Protein AF-A0A7D4W9V6-F1 (afdb_monomer)

Radius of gyration: 17.55 Å; Cα contacts (8 Å, |Δi|>4): 84; chains: 1; bounding box: 46×33×48 Å

Nearest PDB structures (foldseek):
  8q7z-assembly1_Ae  TM=9.630E-01  e=1.503E-12  Gallus gallus
  6xa1-assembly1_SF  TM=9.770E-01  e=5.742E-12  Homo sapiens
  8ipb-assembly1_ka  TM=9.437E-01  e=1.235E-11  Triticum aestivum
  7r81-assembly1_G2  TM=9.607E-01  e=1.812E-11  Neurospora crassa
  8bn3-assembly1_S5  TM=9.886E-01  e=1.016E-10  Saccharomyces cerevisiae

Mean predicted aligned error: 4.87 Å

pLDDT: mean 91.7, std 4.48, range [77.19, 97.38]

Foldseek 3Di:
DCPQQAQPDPVLDDPFLPDVDPQPPDPPSNSNRHPLVVQLCVVQPPDVSPPVSVVSRVVSVVVQVVVCVVPVDRSVVVVVVCVVVPDDPDDWDWDDDPHDIDTDD

Secondary structure (DSSP, 8-state):
--TTTS--SGGG--SSS-----TTSSTTGGGGS-HHHHHHHHHT-SGGGTT-HHHHHHHHHHHHHHHHHHHSS-HHHHHHHHHHHHS-S--PEEEEETTEEEEE-

InterPro domains:
  IPR000235 Small ribosomal subunit protein uS7 [PIRSF002122] (6-102)
  IPR000235 Small ribosomal subunit protein uS7 [PTHR11205] (1-105)
  IPR020606 Small ribosomal subunit protein uS7, conserved site [PS00052] (37-63)
  IPR023798 Small ribosomal subunit protein uS7 domain [PF00177] (12-104)
  IPR036823 Small ribosomal subunit protein uS7 domain superfamily [G3DSA:1.10.455.10] (1-105)
  IPR036823 Small ribosomal subunit protein uS7 domain superfamily [SSF47973] (2-104)

Structure (mmCIF, N/CA/C/O backbone):
data_AF-A0A7D4W9V6-F1
#
_entry.id   AF-A0A7D4W9V6-F1
#
loop_
_atom_site.group_PDB
_atom_site.id
_atom_site.type_symbol
_atom_site.label_atom_id
_atom_site.label_alt_id
_atom_site.label_comp_id
_atom_site.label_asym_id
_atom_site.label_entity_id
_atom_site.label_seq_id
_atom_site.pdbx_PDB_ins_code
_atom_site.Cartn_x
_atom_site.Cartn_y
_atom_site.Cartn_z
_atom_site.occupancy
_atom_site.B_iso_or_equiv
_atom_site.auth_seq_id
_atom_site.auth_comp_id
_atom_site.auth_asym_id
_atom_site.auth_atom_id
_atom_site.pdbx_PDB_model_num
ATOM 1 N N . SER A 1 1 ? 6.940 -15.797 4.133 1.00 77.19 1 SER A N 1
ATOM 2 C CA . SER A 1 1 ? 7.618 -14.703 3.398 1.00 77.19 1 SER A CA 1
ATOM 3 C C . SER A 1 1 ? 6.991 -13.329 3.651 1.00 77.19 1 SER A C 1
ATOM 5 O O . SER A 1 1 ? 7.733 -12.388 3.883 1.00 77.19 1 SER A O 1
ATOM 7 N N . LEU A 1 2 ? 5.658 -13.175 3.644 1.00 85.12 2 LEU A N 1
ATOM 8 C CA . LEU A 1 2 ? 4.988 -11.864 3.780 1.00 85.12 2 LEU A CA 1
ATOM 9 C C . LEU A 1 2 ? 4.865 -11.329 5.220 1.00 85.12 2 LEU A C 1
ATOM 11 O O . LEU A 1 2 ? 4.694 -10.128 5.412 1.00 85.12 2 LEU A O 1
ATOM 15 N N . GLN A 1 3 ? 4.980 -12.196 6.228 1.00 86.31 3 GLN A N 1
ATOM 16 C CA . GLN A 1 3 ? 4.683 -11.870 7.628 1.00 86.31 3 GLN A CA 1
ATOM 17 C C . GLN A 1 3 ? 5.531 -10.728 8.213 1.00 86.31 3 GLN A C 1
ATOM 19 O O . GLN A 1 3 ? 5.027 -9.930 9.000 1.00 86.31 3 GLN A O 1
ATOM 24 N N . ASP A 1 4 ? 6.791 -10.590 7.796 1.00 86.44 4 ASP A N 1
ATOM 25 C CA . ASP A 1 4 ? 7.655 -9.489 8.249 1.00 86.44 4 ASP A CA 1
ATOM 26 C C . ASP A 1 4 ? 7.498 -8.203 7.433 1.00 86.44 4 ASP A C 1
ATOM 28 O O . ASP A 1 4 ? 7.887 -7.125 7.884 1.00 86.44 4 ASP A O 1
ATOM 32 N N . TYR A 1 5 ? 6.893 -8.300 6.248 1.00 89.06 5 TYR A N 1
ATOM 33 C CA . TYR A 1 5 ? 6.684 -7.180 5.332 1.00 89.06 5 TYR A CA 1
ATOM 34 C C . TYR A 1 5 ? 5.263 -6.610 5.393 1.00 89.06 5 TYR A C 1
ATOM 36 O O . TYR A 1 5 ? 5.006 -5.553 4.808 1.00 89.06 5 TYR A O 1
ATOM 44 N N . ILE A 1 6 ? 4.355 -7.257 6.128 1.00 88.75 6 ILE A N 1
ATOM 45 C CA . ILE A 1 6 ? 3.021 -6.762 6.472 1.00 88.75 6 ILE A CA 1
ATOM 46 C C . ILE A 1 6 ? 3.047 -6.292 7.933 1.00 88.75 6 ILE A C 1
ATOM 48 O O . ILE A 1 6 ? 3.066 -7.061 8.889 1.00 88.75 6 ILE A O 1
ATOM 52 N N . SER A 1 7 ? 3.077 -4.977 8.106 1.00 82.94 7 SER A N 1
ATOM 53 C CA . SER A 1 7 ? 3.238 -4.283 9.385 1.00 82.94 7 SER A CA 1
ATOM 54 C C . SER A 1 7 ? 1.899 -4.107 10.106 1.00 82.94 7 SER A C 1
ATOM 56 O O . SER A 1 7 ? 1.335 -3.014 10.139 1.00 82.94 7 SER A O 1
ATOM 58 N N . VAL A 1 8 ? 1.400 -5.202 10.681 1.00 81.12 8 VAL A N 1
ATOM 59 C CA . VAL A 1 8 ? 0.209 -5.229 11.565 1.00 81.12 8 VAL A CA 1
ATOM 60 C C . VAL A 1 8 ? 0.600 -5.573 13.017 1.00 81.12 8 VAL A C 1
ATOM 62 O O . VAL A 1 8 ? -0.238 -5.717 13.894 1.00 81.12 8 VAL A O 1
ATOM 65 N N . LYS A 1 9 ? 1.906 -5.668 13.299 1.00 79.50 9 LYS A N 1
ATOM 66 C CA . LYS A 1 9 ? 2.445 -5.942 14.640 1.00 79.50 9 LYS A CA 1
ATOM 67 C C . LYS A 1 9 ? 2.152 -4.773 15.594 1.00 79.50 9 LYS A C 1
ATOM 69 O O . LYS A 1 9 ?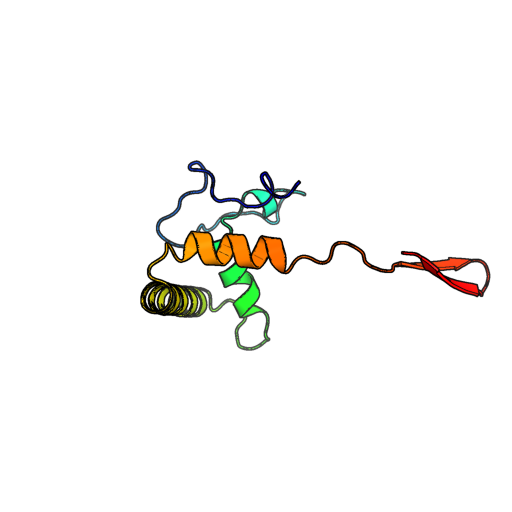 2.231 -3.616 15.181 1.00 79.50 9 LYS A O 1
ATOM 74 N N . GLU A 1 10 ? 1.933 -5.073 16.874 1.00 79.44 10 GLU A N 1
ATOM 75 C CA . GLU A 1 10 ? 1.586 -4.100 17.931 1.00 79.44 10 GLU A CA 1
ATOM 76 C C . GLU A 1 10 ? 2.530 -2.893 17.993 1.00 79.44 10 GLU A C 1
ATOM 78 O O . GLU A 1 10 ? 2.091 -1.755 18.130 1.00 79.44 10 GLU A O 1
ATOM 83 N N . LYS A 1 11 ? 3.832 -3.111 17.768 1.00 81.19 11 LYS A N 1
ATOM 84 C CA . LYS A 1 11 ? 4.854 -2.049 17.715 1.00 81.19 11 LYS A CA 1
ATOM 85 C C . LYS A 1 11 ? 4.542 -0.928 16.709 1.00 81.19 11 LYS A C 1
ATOM 87 O O . LYS A 1 11 ? 5.045 0.185 16.848 1.00 81.19 11 LYS A O 1
ATOM 92 N N . TYR A 1 12 ? 3.767 -1.228 15.670 1.00 80.62 12 TYR A N 1
ATOM 93 C CA . TYR A 1 12 ? 3.402 -0.300 14.601 1.00 80.62 12 TYR A CA 1
ATOM 94 C C . TYR A 1 12 ? 1.916 0.076 14.630 1.00 80.62 12 TYR A C 1
ATOM 96 O O . TYR A 1 12 ? 1.444 0.730 13.697 1.00 80.62 12 TYR A O 1
ATOM 104 N N . ALA A 1 13 ? 1.190 -0.305 15.686 1.00 82.75 13 ALA A N 1
ATOM 105 C CA . ALA A 1 13 ? -0.196 0.082 15.882 1.00 82.75 13 ALA A CA 1
ATOM 106 C C . ALA A 1 13 ? -0.298 1.605 16.045 1.00 82.75 13 ALA A C 1
ATOM 108 O O . ALA A 1 13 ? 0.390 2.221 16.861 1.00 82.75 13 ALA A O 1
ATOM 109 N N . LYS A 1 14 ? -1.148 2.227 15.227 1.00 86.94 14 LYS A N 1
ATOM 110 C CA . LYS A 1 14 ? -1.452 3.658 15.282 1.00 86.94 14 LYS A CA 1
ATOM 111 C C . LYS A 1 14 ? -2.945 3.854 15.076 1.00 86.94 14 LYS A C 1
ATOM 113 O O . LYS A 1 14 ? -3.523 3.218 14.202 1.00 86.94 14 LYS A O 1
ATOM 118 N N . TYR A 1 15 ? -3.532 4.788 15.821 1.00 88.38 15 TYR A N 1
ATOM 119 C CA . TYR A 1 15 ? -4.939 5.169 15.658 1.00 88.38 15 TYR A CA 1
ATOM 120 C C . TYR A 1 15 ? -5.226 5.804 14.295 1.00 88.38 15 TYR A C 1
ATOM 122 O O . TYR A 1 15 ? -6.296 5.616 13.727 1.00 88.38 15 TYR A O 1
ATOM 130 N N . LEU A 1 16 ? -4.259 6.553 13.760 1.00 90.69 16 LEU A N 1
ATOM 131 C CA . LEU A 1 16 ? -4.369 7.209 12.464 1.00 90.69 16 LEU A CA 1
ATOM 132 C C . LEU A 1 16 ? -3.260 6.718 11.526 1.00 90.69 16 LEU A C 1
ATOM 134 O O . LEU A 1 16 ? -2.102 6.627 11.949 1.00 90.69 16 LEU A O 1
ATOM 138 N N . PRO A 1 17 ? -3.553 6.496 10.230 1.00 90.62 17 PRO A N 1
ATOM 139 C CA . PRO A 1 17 ? -2.552 6.170 9.211 1.00 90.62 17 PRO A CA 1
ATOM 140 C C . PRO A 1 17 ? -1.740 7.409 8.771 1.00 90.62 17 PRO A C 1
ATOM 142 O O . PRO A 1 17 ? -1.515 7.655 7.584 1.00 90.62 17 PRO A O 1
ATOM 145 N N . HIS A 1 18 ? -1.308 8.213 9.746 1.00 91.25 18 HIS A N 1
ATOM 146 C CA . HIS A 1 18 ? -0.510 9.423 9.586 1.00 91.25 18 HIS A CA 1
ATOM 147 C C . HIS A 1 18 ? 0.595 9.457 10.654 1.00 91.25 18 HIS A C 1
ATOM 149 O O . HIS A 1 18 ? 0.443 10.046 11.721 1.00 91.25 18 HIS A O 1
ATOM 155 N N . SER A 1 19 ? 1.721 8.793 10.382 1.00 88.69 19 SER A N 1
ATOM 156 C CA . SER A 1 19 ? 2.768 8.552 11.386 1.00 88.69 19 SER A CA 1
ATOM 157 C C . SER A 1 19 ? 3.879 9.597 11.452 1.00 88.69 19 SER A C 1
ATOM 159 O O . SER A 1 19 ? 4.686 9.511 12.377 1.00 88.69 19 SER A O 1
ATOM 161 N N . ALA A 1 20 ? 3.981 10.481 10.451 1.00 89.50 20 ALA A N 1
ATOM 162 C CA . ALA A 1 20 ? 5.157 11.323 10.181 1.00 89.50 20 ALA A CA 1
ATOM 163 C C . ALA A 1 20 ? 6.496 10.541 10.122 1.00 89.50 20 ALA A C 1
ATOM 165 O O . ALA A 1 20 ? 7.578 11.112 10.273 1.00 89.50 20 ALA A O 1
ATOM 166 N N . GLY A 1 21 ? 6.447 9.221 9.901 1.00 89.44 21 GLY A N 1
ATOM 167 C CA . GLY A 1 21 ? 7.618 8.352 9.939 1.00 89.44 21 GLY A CA 1
ATOM 168 C C . GLY A 1 21 ? 8.554 8.544 8.742 1.00 89.44 21 GLY A C 1
ATOM 169 O O . GLY A 1 21 ? 8.135 8.571 7.584 1.00 89.44 21 GLY A O 1
ATOM 170 N N . ARG A 1 22 ? 9.865 8.609 9.005 1.00 93.00 22 ARG A N 1
ATOM 171 C CA . ARG A 1 22 ? 10.911 8.722 7.971 1.00 93.00 22 ARG A CA 1
ATOM 172 C C . ARG A 1 22 ? 11.307 7.350 7.412 1.00 93.00 22 ARG A C 1
ATOM 174 O O . ARG A 1 22 ? 12.418 6.858 7.630 1.00 93.00 22 ARG A O 1
ATOM 181 N N . TYR A 1 23 ? 10.392 6.727 6.671 1.00 93.50 23 TYR A N 1
ATOM 182 C CA . TYR A 1 23 ? 10.576 5.371 6.132 1.00 93.50 23 TYR A CA 1
ATOM 183 C C . TYR A 1 23 ? 11.443 5.293 4.866 1.00 93.50 23 TYR A C 1
ATOM 185 O O . TYR A 1 23 ? 11.864 4.204 4.484 1.00 93.50 23 TYR A O 1
ATOM 193 N N . ALA A 1 24 ? 11.730 6.427 4.219 1.00 93.06 24 ALA A N 1
ATOM 194 C CA . ALA A 1 24 ? 12.544 6.485 3.000 1.00 93.06 24 ALA A CA 1
ATOM 195 C C . ALA A 1 24 ? 14.062 6.539 3.261 1.00 93.06 24 ALA A C 1
ATOM 197 O O . ALA A 1 24 ? 14.843 6.245 2.366 1.00 93.06 24 ALA A O 1
ATOM 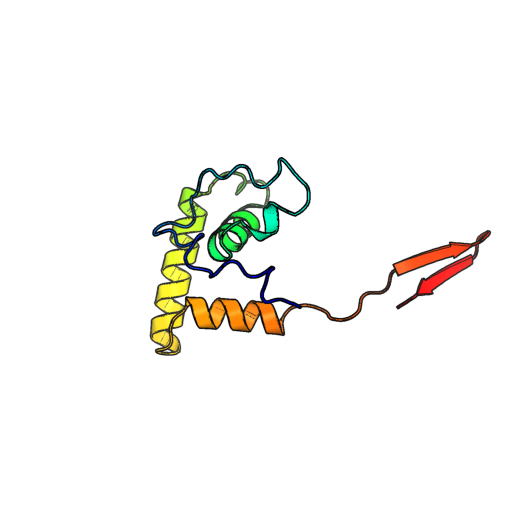198 N N . HIS A 1 25 ? 14.490 6.875 4.483 1.00 93.62 25 HIS A N 1
ATOM 199 C CA . HIS A 1 25 ? 15.895 7.182 4.788 1.00 93.62 25 HIS A CA 1
ATOM 200 C C . HIS A 1 25 ? 16.853 5.977 4.696 1.00 93.62 25 HIS A C 1
ATOM 202 O O . HIS A 1 25 ? 18.055 6.152 4.536 1.00 93.62 25 HIS A O 1
ATOM 208 N N . LYS A 1 26 ? 16.370 4.739 4.858 1.00 94.69 26 LYS A N 1
ATOM 209 C CA . LYS A 1 26 ? 17.216 3.533 4.793 1.00 94.69 26 LYS A CA 1
ATOM 210 C C . LYS A 1 26 ? 16.479 2.412 4.071 1.00 94.69 26 LYS A C 1
ATOM 212 O O . LYS A 1 26 ? 15.261 2.276 4.223 1.00 94.69 26 LYS A O 1
ATOM 217 N N . ARG A 1 27 ? 17.225 1.583 3.329 1.00 91.56 27 ARG A N 1
ATOM 218 C CA . ARG A 1 27 ? 16.706 0.354 2.708 1.00 91.56 27 ARG A CA 1
ATOM 219 C C . ARG A 1 27 ? 15.973 -0.481 3.769 1.00 91.56 27 ARG A C 1
ATOM 221 O O . ARG A 1 27 ? 16.414 -0.553 4.913 1.00 91.56 27 ARG A O 1
ATOM 228 N N . PHE A 1 28 ? 14.827 -1.047 3.394 1.00 91.44 28 PHE A N 1
ATOM 229 C CA . PHE A 1 28 ? 13.929 -1.850 4.243 1.00 91.44 28 PHE A CA 1
ATOM 230 C C . PHE A 1 28 ? 13.138 -1.121 5.343 1.00 91.44 28 PHE A C 1
ATOM 232 O O . PHE A 1 28 ? 12.215 -1.715 5.894 1.00 91.44 28 PHE A O 1
ATOM 239 N N . ARG A 1 29 ? 13.348 0.178 5.613 1.00 92.19 29 ARG A N 1
ATOM 240 C CA . ARG A 1 29 ? 12.481 0.911 6.567 1.00 92.19 29 ARG A CA 1
ATOM 241 C C . ARG A 1 29 ? 11.021 1.001 6.117 1.00 92.19 29 ARG A C 1
ATOM 243 O O . ARG A 1 29 ? 10.136 1.105 6.959 1.00 92.19 29 ARG A O 1
ATOM 250 N N . LYS A 1 30 ? 10.748 0.873 4.815 1.00 92.06 30 LYS A N 1
ATOM 251 C CA . LYS A 1 30 ? 9.381 0.763 4.277 1.00 92.06 30 LYS A CA 1
ATOM 252 C C . LYS A 1 30 ? 8.611 -0.456 4.811 1.00 92.06 30 LYS A C 1
ATOM 254 O O . LYS A 1 30 ? 7.390 -0.380 4.881 1.00 92.06 30 LYS A O 1
ATOM 259 N N . ALA A 1 31 ? 9.295 -1.526 5.233 1.00 91.69 31 ALA A N 1
ATOM 260 C CA . ALA A 1 31 ? 8.652 -2.690 5.851 1.00 91.69 31 ALA A CA 1
ATOM 261 C C . ALA A 1 31 ? 8.041 -2.360 7.226 1.00 91.69 31 ALA A C 1
ATOM 263 O O . ALA A 1 31 ? 7.058 -2.967 7.627 1.00 91.69 31 ALA A O 1
ATOM 264 N N . GLN A 1 32 ? 8.583 -1.354 7.922 1.00 90.56 32 GLN A N 1
ATOM 265 C CA . GLN A 1 32 ? 8.120 -0.912 9.243 1.00 90.56 32 GLN A CA 1
ATOM 266 C C . GLN A 1 32 ? 6.951 0.087 9.169 1.00 90.56 32 GLN A C 1
ATOM 268 O O . GLN A 1 32 ? 6.345 0.404 10.187 1.00 90.56 32 GLN A O 1
ATOM 273 N N . CYS A 1 33 ? 6.646 0.626 7.983 1.00 92.12 33 CYS A N 1
ATOM 274 C CA . CYS A 1 33 ? 5.541 1.565 7.788 1.00 92.12 33 CYS A CA 1
ATOM 275 C C . CYS A 1 33 ? 4.206 0.818 7.871 1.00 92.12 33 CYS A C 1
ATOM 277 O O . CYS A 1 33 ? 4.065 -0.139 7.102 1.00 92.12 33 CYS A O 1
ATOM 279 N N . PRO A 1 34 ? 3.240 1.217 8.726 1.00 93.81 34 PRO A N 1
ATOM 280 C CA . PRO A 1 34 ? 1.937 0.555 8.850 1.00 93.81 34 PRO A CA 1
ATOM 281 C C . PRO A 1 34 ? 1.273 0.304 7.491 1.00 93.81 34 PRO A C 1
ATOM 283 O O . PRO A 1 34 ? 1.331 1.154 6.599 1.00 93.81 34 PRO A O 1
ATOM 286 N N . ILE A 1 35 ? 0.645 -0.862 7.304 1.00 92.81 35 ILE A N 1
ATOM 287 C CA . ILE A 1 35 ? 0.123 -1.260 5.983 1.00 92.81 35 ILE A CA 1
ATOM 288 C C . ILE A 1 35 ? -0.942 -0.285 5.456 1.00 92.81 35 ILE A C 1
ATOM 290 O O . ILE A 1 35 ? -0.905 0.103 4.290 1.00 92.81 35 ILE A O 1
ATOM 294 N N . VAL A 1 36 ? -1.809 0.210 6.343 1.00 94.12 36 VAL A N 1
ATOM 295 C CA . VAL A 1 36 ? -2.839 1.209 6.016 1.00 94.12 36 VAL A CA 1
ATOM 296 C C . VAL A 1 36 ? -2.207 2.531 5.573 1.00 94.12 36 VAL A C 1
ATOM 298 O O . VAL A 1 36 ? -2.695 3.181 4.654 1.00 94.12 36 VAL A O 1
ATOM 301 N N . GLU A 1 37 ? -1.075 2.921 6.163 1.00 94.62 37 GLU A N 1
ATOM 302 C CA . GLU A 1 37 ? -0.361 4.129 5.748 1.00 94.62 37 GLU A CA 1
ATOM 303 C C . GLU A 1 37 ? 0.339 3.962 4.389 1.00 94.62 37 GLU A C 1
ATOM 305 O O . GLU A 1 37 ? 0.455 4.912 3.614 1.00 94.62 37 GLU A O 1
ATOM 310 N N . ARG A 1 38 ? 0.777 2.748 4.043 1.00 94.06 38 ARG A N 1
ATOM 311 C CA . ARG A 1 38 ? 1.268 2.463 2.685 1.00 94.06 38 ARG A CA 1
ATOM 312 C C . ARG A 1 38 ? 0.155 2.586 1.646 1.00 94.06 38 ARG A C 1
ATOM 314 O O . ARG A 1 38 ? 0.398 3.165 0.585 1.00 94.06 38 ARG A O 1
ATOM 321 N N . LEU A 1 39 ? -1.052 2.117 1.969 1.00 94.62 39 LEU A N 1
ATOM 322 C CA . LEU A 1 39 ? -2.233 2.280 1.119 1.00 94.62 39 LEU A CA 1
ATOM 323 C C . LEU A 1 39 ? -2.570 3.766 0.915 1.00 94.62 39 LEU A C 1
ATOM 325 O O . LEU A 1 39 ? -2.669 4.215 -0.226 1.00 94.62 39 LEU A O 1
ATOM 329 N N . THR A 1 40 ? -2.659 4.555 1.993 1.00 94.81 40 THR A N 1
ATOM 330 C CA . THR A 1 40 ? -2.978 5.993 1.892 1.00 94.81 40 THR A CA 1
ATOM 331 C C . THR A 1 40 ? -1.939 6.768 1.084 1.00 94.81 40 THR A C 1
ATOM 333 O O . THR A 1 40 ? -2.306 7.631 0.292 1.00 94.81 40 THR A O 1
ATOM 336 N N . ASN A 1 41 ? -0.648 6.448 1.228 1.00 94.25 41 ASN A N 1
ATOM 337 C CA . ASN A 1 41 ? 0.407 7.081 0.433 1.00 94.25 41 ASN A CA 1
ATOM 338 C C . ASN A 1 41 ? 0.309 6.728 -1.063 1.00 94.25 41 ASN A C 1
ATOM 340 O O . ASN A 1 41 ? 0.585 7.580 -1.904 1.00 94.25 41 ASN A O 1
ATOM 344 N N . SER A 1 42 ? -0.098 5.500 -1.396 1.00 94.00 42 SER A N 1
ATOM 345 C CA . SER A 1 42 ? -0.222 5.041 -2.789 1.00 94.00 42 SER A CA 1
ATOM 346 C C . SER A 1 42 ? -1.427 5.664 -3.504 1.00 94.00 42 SER A C 1
ATOM 348 O O . SER A 1 42 ? -1.344 5.969 -4.690 1.00 94.00 42 SER A O 1
ATOM 350 N N . LEU A 1 43 ? -2.511 5.959 -2.777 1.00 94.56 43 LEU A N 1
ATOM 351 C CA . LEU A 1 43 ? -3.706 6.624 -3.322 1.00 94.56 43 LEU A CA 1
ATOM 352 C C . LEU A 1 43 ? -3.451 8.052 -3.835 1.00 94.56 43 LEU A C 1
ATOM 354 O O . LEU A 1 43 ? -4.215 8.568 -4.647 1.00 94.56 43 LEU A O 1
ATOM 358 N N . MET A 1 44 ? -2.387 8.712 -3.376 1.00 96.00 44 MET A N 1
ATOM 359 C CA . MET A 1 44 ? -2.113 10.117 -3.699 1.00 96.00 44 MET A CA 1
ATOM 360 C C . MET A 1 44 ? -1.272 10.334 -4.962 1.00 96.00 44 MET A C 1
ATOM 362 O O . MET A 1 44 ? -1.030 11.482 -5.310 1.00 96.00 44 MET A O 1
ATOM 366 N N . MET A 1 45 ? -0.805 9.283 -5.642 1.00 92.44 45 MET A N 1
ATOM 367 C CA . MET A 1 45 ? 0.267 9.391 -6.650 1.00 92.44 45 MET A CA 1
ATOM 368 C C . MET A 1 45 ? -0.129 10.073 -7.972 1.00 92.44 45 MET A C 1
ATOM 370 O O . MET A 1 45 ? 0.727 10.306 -8.825 1.00 92.44 45 MET A O 1
ATOM 374 N N . HIS A 1 46 ? -1.406 10.408 -8.168 1.00 92.88 46 HIS A N 1
ATOM 375 C CA . HIS A 1 46 ? -1.864 11.045 -9.399 1.00 92.88 46 HIS A CA 1
ATOM 376 C C . HIS A 1 46 ? -1.798 12.576 -9.317 1.00 92.88 46 HIS A C 1
ATOM 378 O O . HIS A 1 46 ? -2.767 13.218 -8.911 1.00 92.88 46 HIS A O 1
ATOM 384 N N . GLY A 1 47 ? -0.663 13.156 -9.727 1.00 93.38 47 GLY A N 1
ATOM 385 C CA . GLY A 1 47 ? -0.473 14.585 -10.024 1.00 93.38 47 GLY A CA 1
ATOM 386 C C . GLY A 1 47 ? -1.139 15.544 -9.030 1.00 93.38 47 GLY A C 1
ATOM 387 O O . GLY A 1 47 ? -0.590 15.849 -7.975 1.00 93.38 47 GLY A O 1
ATOM 388 N N . ARG A 1 48 ? -2.357 16.000 -9.353 1.00 94.81 48 ARG A N 1
ATOM 389 C CA . ARG A 1 48 ? -3.182 16.912 -8.531 1.00 94.81 48 ARG A CA 1
ATOM 390 C C . ARG A 1 48 ? -3.511 16.392 -7.123 1.00 94.81 48 ARG A C 1
ATOM 392 O O . ARG A 1 48 ? -3.958 17.175 -6.281 1.00 94.81 48 ARG A O 1
ATOM 399 N N . ASN A 1 49 ? -3.338 15.099 -6.870 1.00 94.31 49 ASN A N 1
ATOM 400 C CA . ASN A 1 49 ? -3.603 14.450 -5.585 1.00 94.31 49 ASN A CA 1
ATOM 401 C C . ASN A 1 49 ? -2.359 14.363 -4.689 1.00 94.31 49 ASN A C 1
ATOM 403 O O . ASN A 1 49 ? -2.478 13.991 -3.518 1.00 94.31 49 ASN A O 1
ATOM 407 N N . ASN A 1 50 ? -1.189 14.752 -5.203 1.00 93.88 50 ASN A N 1
ATOM 408 C CA . ASN A 1 50 ? 0.069 14.671 -4.474 1.00 93.88 50 ASN A CA 1
ATOM 409 C C . ASN A 1 50 ? 0.005 15.456 -3.158 1.00 93.88 50 ASN A C 1
ATOM 411 O O . ASN A 1 50 ? -0.438 16.602 -3.106 1.00 93.88 50 ASN A O 1
ATOM 415 N N . GLY A 1 51 ? 0.452 14.819 -2.075 1.00 92.56 51 GLY A N 1
ATOM 416 C CA . GLY A 1 51 ? 0.541 15.434 -0.749 1.00 92.56 51 GLY A CA 1
ATOM 417 C C . GLY A 1 51 ? -0.792 15.612 -0.011 1.00 92.56 51 GLY A C 1
ATOM 418 O O . GLY A 1 51 ? -0.773 15.962 1.169 1.00 92.56 51 GLY A O 1
ATOM 419 N N . LYS A 1 52 ? -1.947 15.317 -0.629 1.00 95.56 52 LYS A N 1
ATOM 420 C CA . LYS A 1 52 ? -3.281 15.451 -0.008 1.00 95.56 52 LYS A CA 1
ATOM 421 C C . LYS A 1 52 ? -3.598 14.314 0.974 1.00 95.56 52 LYS A C 1
ATOM 423 O O . LYS A 1 52 ? -4.607 13.617 0.857 1.00 95.56 52 LYS A O 1
ATOM 428 N N . LYS A 1 53 ? -2.747 14.133 1.987 1.00 94.56 53 LYS A N 1
ATOM 429 C CA . LYS A 1 53 ? -2.805 12.974 2.889 1.00 94.56 53 LYS A CA 1
ATOM 430 C C . LYS A 1 53 ? -4.050 12.966 3.760 1.00 94.56 53 LYS A C 1
ATOM 432 O O . LYS A 1 53 ? -4.664 11.919 3.911 1.00 94.56 53 LYS A O 1
ATOM 437 N N . LEU A 1 54 ? -4.479 14.124 4.261 1.00 95.06 5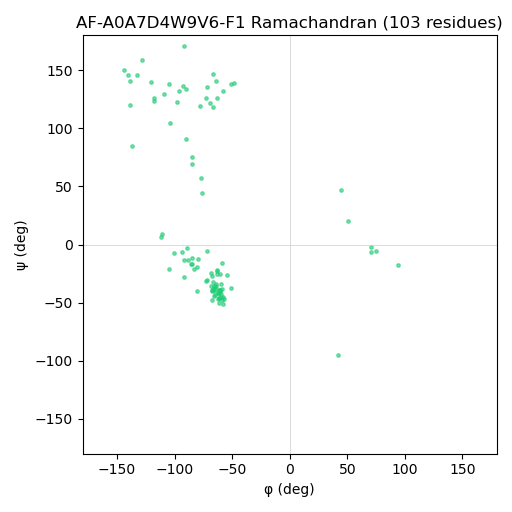4 LEU A N 1
ATOM 438 C CA . LEU A 1 54 ? -5.716 14.233 5.043 1.00 95.06 54 LEU A CA 1
ATOM 439 C C . LEU A 1 54 ? -6.947 13.762 4.254 1.00 95.06 54 LEU A C 1
ATOM 441 O O . LEU A 1 54 ? -7.810 13.091 4.814 1.00 95.06 54 LEU A O 1
ATOM 445 N N . MET A 1 55 ? -7.001 14.058 2.952 1.00 94.81 55 MET A N 1
ATOM 446 C CA . MET A 1 55 ? -8.073 13.588 2.073 1.00 94.81 55 MET A CA 1
ATOM 447 C C . MET A 1 55 ? -8.008 12.066 1.892 1.00 94.81 55 MET A C 1
ATOM 449 O O . MET A 1 55 ? -9.010 11.386 2.096 1.00 94.81 55 MET A O 1
ATOM 453 N N . ALA A 1 56 ? -6.825 11.517 1.598 1.00 95.94 56 ALA A N 1
ATOM 454 C CA . ALA A 1 56 ? -6.636 10.075 1.427 1.00 95.94 56 ALA A CA 1
ATOM 455 C C . ALA A 1 56 ? -6.978 9.269 2.695 1.00 95.94 56 ALA A C 1
ATOM 457 O O . ALA A 1 56 ? -7.598 8.213 2.604 1.00 95.94 56 ALA A O 1
ATOM 458 N N . VAL A 1 57 ? -6.627 9.775 3.883 1.00 96.06 57 VAL A N 1
ATOM 459 C CA . VAL A 1 57 ? -6.966 9.127 5.163 1.00 96.06 57 VAL A CA 1
ATOM 460 C C . VAL A 1 57 ? -8.482 9.026 5.357 1.00 96.06 57 VAL A C 1
ATOM 462 O O . VAL A 1 57 ? -8.966 7.979 5.782 1.00 96.06 57 VAL A O 1
ATOM 465 N N . ARG A 1 58 ? -9.239 10.077 5.013 1.00 96.38 58 ARG A N 1
ATOM 466 C CA . ARG A 1 58 ? -10.711 10.063 5.097 1.00 96.38 58 ARG A CA 1
ATOM 467 C C . ARG A 1 58 ? -11.327 9.057 4.126 1.00 96.38 58 ARG A C 1
ATOM 469 O O . ARG A 1 58 ? -12.198 8.296 4.528 1.00 96.38 58 ARG A O 1
ATOM 476 N N . ILE A 1 59 ? -10.829 9.004 2.888 1.00 96.25 59 ILE A N 1
ATOM 477 C CA . ILE A 1 59 ? -11.286 8.03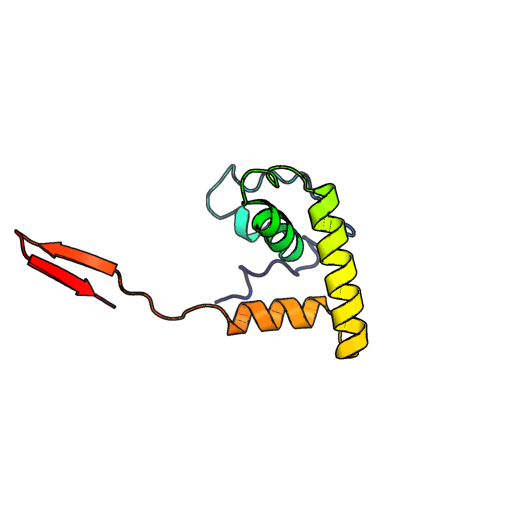3 1.880 1.00 96.25 59 ILE A CA 1
ATOM 478 C C . ILE A 1 59 ? -11.084 6.599 2.382 1.00 96.25 59 ILE A C 1
ATOM 480 O O . ILE A 1 59 ? -12.010 5.795 2.333 1.00 96.25 59 ILE A O 1
ATOM 484 N N . VAL A 1 60 ? -9.900 6.285 2.919 1.00 96.25 60 VAL A N 1
ATOM 485 C CA . VAL A 1 60 ? -9.611 4.942 3.451 1.00 96.25 60 VAL A CA 1
ATOM 486 C C . VAL A 1 60 ? -10.483 4.611 4.663 1.00 96.25 60 VAL A C 1
ATOM 488 O O . VAL A 1 60 ? -10.952 3.482 4.768 1.00 96.25 60 VAL A O 1
ATOM 491 N N . LYS A 1 61 ? -10.751 5.582 5.548 1.00 95.69 61 LYS A N 1
ATOM 492 C CA . LYS A 1 61 ? -11.660 5.385 6.686 1.00 95.69 61 LYS A CA 1
ATOM 493 C C . LYS A 1 61 ? -13.058 4.966 6.216 1.00 95.69 61 LYS A C 1
ATOM 495 O O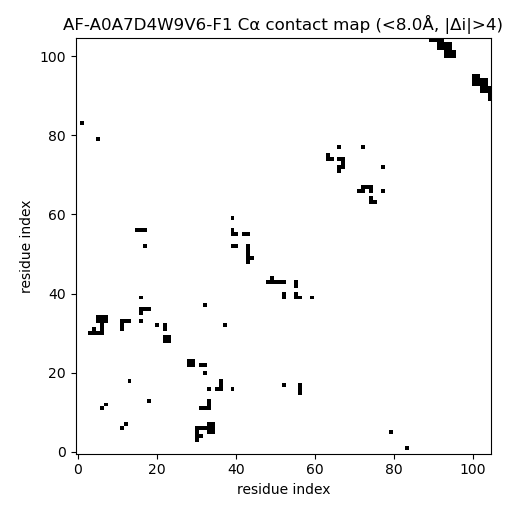 . LYS A 1 61 ? -13.556 3.941 6.667 1.00 95.69 61 LYS A O 1
ATOM 500 N N . HIS A 1 62 ? -13.646 5.706 5.278 1.00 97.19 62 HIS A N 1
ATOM 501 C CA . HIS A 1 62 ? -14.972 5.377 4.748 1.00 97.19 62 HIS A CA 1
ATOM 502 C C . HIS A 1 62 ? -14.989 4.050 3.985 1.00 97.19 62 HIS A C 1
ATOM 504 O O . HIS A 1 62 ? -15.933 3.279 4.113 1.00 97.19 62 HIS A O 1
ATOM 510 N N . ALA A 1 63 ? -13.924 3.728 3.246 1.00 96.94 63 ALA A N 1
ATOM 511 C CA . ALA A 1 63 ? -13.807 2.426 2.595 1.00 96.94 63 ALA A CA 1
ATOM 512 C C . ALA A 1 63 ? -13.809 1.270 3.613 1.00 96.94 63 ALA A C 1
ATOM 514 O O . ALA A 1 63 ? -14.454 0.254 3.377 1.00 96.94 63 ALA A O 1
ATOM 515 N N . PHE A 1 64 ? -13.134 1.421 4.757 1.00 96.56 64 PHE A N 1
ATOM 516 C CA . PHE A 1 64 ? -13.149 0.412 5.822 1.00 96.56 64 PHE A CA 1
ATOM 517 C C . PHE A 1 64 ? -14.510 0.288 6.512 1.00 96.56 64 PHE A C 1
ATOM 519 O O . PHE A 1 64 ? -14.903 -0.827 6.843 1.00 96.56 64 PHE A O 1
ATOM 526 N N . GLU A 1 65 ? -15.237 1.393 6.692 1.00 96.94 65 GLU A N 1
ATOM 527 C CA . GLU A 1 65 ? -16.619 1.370 7.194 1.00 96.94 65 GLU A CA 1
ATOM 528 C C . GLU A 1 65 ? -17.528 0.581 6.240 1.00 96.94 65 GLU A C 1
ATOM 530 O O . GLU A 1 65 ? -18.245 -0.314 6.677 1.00 96.94 65 GLU A O 1
ATOM 535 N N . ILE A 1 66 ? -17.431 0.833 4.930 1.00 97.38 66 ILE A N 1
ATOM 536 C CA . ILE A 1 66 ? -18.192 0.098 3.908 1.00 97.38 66 ILE A CA 1
ATOM 537 C C . ILE A 1 66 ? -17.827 -1.390 3.917 1.00 97.38 66 ILE A C 1
ATOM 539 O O . ILE A 1 66 ? -18.718 -2.232 3.919 1.00 97.38 66 ILE A O 1
ATOM 543 N N . ILE A 1 67 ? -16.534 -1.730 3.9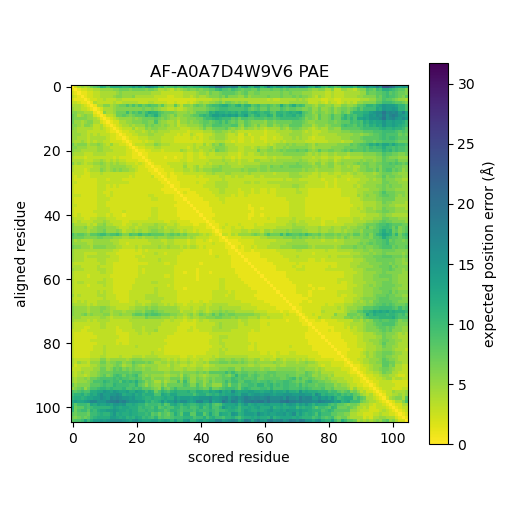59 1.00 96.81 67 ILE A N 1
ATOM 544 C CA . ILE A 1 67 ? -16.083 -3.130 4.017 1.00 96.81 67 ILE A CA 1
ATOM 545 C C . ILE A 1 67 ? -16.679 -3.835 5.236 1.00 96.81 67 ILE A C 1
ATOM 547 O O . ILE A 1 67 ? -17.216 -4.928 5.092 1.00 96.81 67 ILE A O 1
ATOM 551 N N . HIS A 1 68 ? -16.630 -3.200 6.409 1.00 96.75 68 HIS A N 1
ATOM 552 C CA . HIS A 1 68 ? -17.180 -3.780 7.630 1.00 96.75 68 HIS A CA 1
ATOM 553 C C . HIS A 1 68 ? -18.694 -4.004 7.535 1.00 96.75 68 HIS A C 1
ATOM 555 O O . HIS A 1 68 ? -19.176 -5.061 7.928 1.00 96.75 68 HIS A O 1
ATOM 561 N N . LEU A 1 69 ? -19.439 -3.052 6.967 1.00 97.25 69 LEU A N 1
ATOM 562 C CA . LEU A 1 69 ? -20.884 -3.193 6.768 1.00 97.25 69 LEU A CA 1
ATOM 563 C C . LEU A 1 69 ? -21.241 -4.296 5.761 1.00 97.25 69 LEU A C 1
ATOM 565 O O . LEU A 1 69 ? -22.282 -4.930 5.904 1.00 97.25 69 LEU A O 1
ATOM 569 N N . LEU A 1 70 ? -20.398 -4.526 4.752 1.00 96.75 70 LEU A N 1
ATOM 570 C CA . LEU A 1 70 ? -20.637 -5.539 3.723 1.00 96.75 70 LEU A CA 1
ATOM 571 C C . LEU A 1 70 ? -20.270 -6.956 4.175 1.00 96.75 70 LEU A C 1
ATOM 573 O O . LEU A 1 70 ? -20.975 -7.896 3.818 1.00 96.75 70 LEU A O 1
ATOM 577 N N . THR A 1 71 ? -19.167 -7.132 4.909 1.00 94.75 71 THR A N 1
ATOM 578 C CA . THR A 1 71 ? -18.663 -8.469 5.277 1.00 94.75 71 THR A CA 1
ATOM 579 C C . THR A 1 71 ? -18.931 -8.852 6.729 1.00 94.75 71 THR A C 1
ATOM 581 O O . THR A 1 71 ? -18.890 -10.034 7.054 1.00 94.75 71 THR A O 1
ATOM 584 N N . GLY A 1 72 ? -19.163 -7.885 7.622 1.00 94.25 72 GLY A N 1
ATOM 585 C CA . GLY A 1 72 ? -19.244 -8.101 9.073 1.00 94.25 72 GLY A CA 1
ATOM 586 C C . GLY A 1 72 ? -17.900 -8.426 9.740 1.00 94.25 72 GLY A C 1
ATOM 587 O O . GLY A 1 72 ? -17.825 -8.554 10.960 1.00 94.25 72 GLY A O 1
ATOM 588 N N . GLU A 1 73 ? -16.818 -8.532 8.968 1.00 94.56 73 GLU A N 1
AT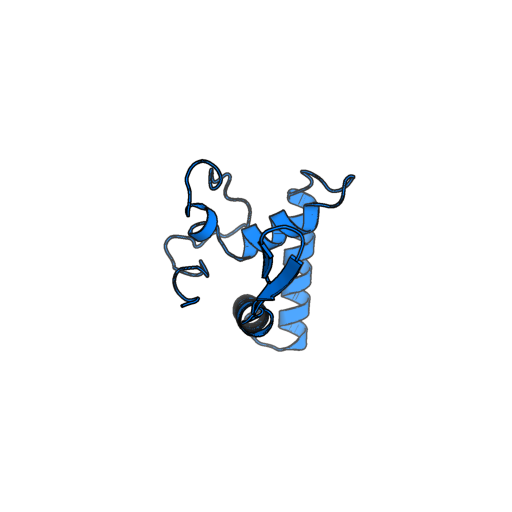OM 589 C CA . GLU A 1 73 ? -15.483 -8.869 9.460 1.00 94.56 73 GLU A CA 1
ATOM 590 C C . GLU A 1 73 ? -14.666 -7.617 9.807 1.00 94.56 73 GLU A C 1
ATOM 592 O O . GLU A 1 73 ? -15.035 -6.480 9.497 1.00 94.56 73 GLU A O 1
ATOM 597 N N . ASN A 1 74 ? -13.504 -7.816 10.435 1.00 94.00 74 ASN A N 1
ATOM 598 C CA . ASN A 1 74 ? -12.555 -6.730 10.650 1.00 94.00 74 ASN A CA 1
ATOM 599 C C . ASN A 1 74 ? -11.991 -6.247 9.294 1.00 94.00 74 ASN A C 1
ATOM 601 O O . ASN A 1 74 ? -11.288 -7.010 8.622 1.00 94.00 74 ASN A O 1
ATOM 605 N N . PRO A 1 75 ? -12.195 -4.975 8.901 1.00 94.56 75 PRO A N 1
ATOM 606 C CA . PRO A 1 75 ? -11.762 -4.470 7.598 1.00 94.56 75 PRO A CA 1
ATOM 607 C C . PRO A 1 75 ? -10.237 -4.501 7.411 1.00 94.56 75 PRO A C 1
ATOM 609 O O . PRO A 1 75 ? -9.752 -4.608 6.283 1.00 94.56 75 PRO A O 1
ATOM 612 N N . LEU A 1 76 ? -9.456 -4.463 8.500 1.00 92.12 76 LEU A N 1
ATOM 613 C CA . LEU A 1 76 ? -8.001 -4.622 8.429 1.00 92.12 76 LEU A CA 1
ATOM 6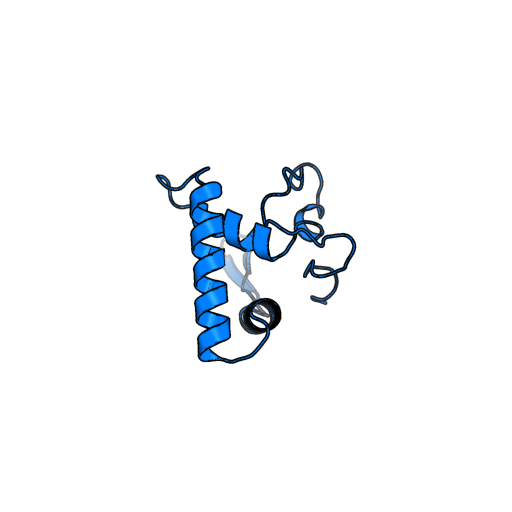14 C C . LEU A 1 76 ? -7.605 -6.031 7.989 1.00 92.12 76 LEU A C 1
ATOM 616 O O . LEU A 1 76 ? -6.659 -6.179 7.216 1.00 92.12 76 LEU A O 1
ATOM 620 N N . GLN A 1 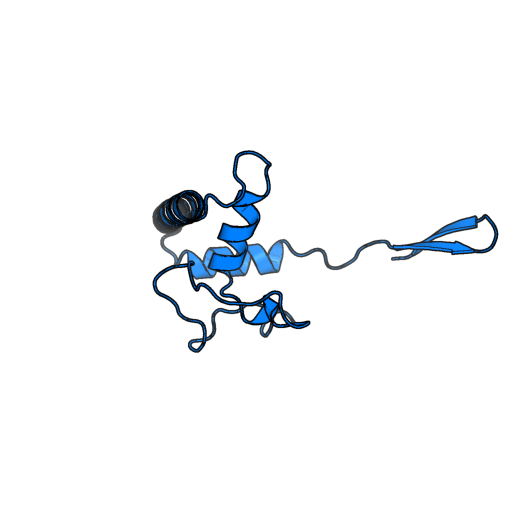77 ? -8.332 -7.050 8.450 1.00 92.94 77 GLN A N 1
ATOM 621 C CA . GLN A 1 77 ? -8.092 -8.432 8.047 1.00 92.94 77 GLN A CA 1
ATOM 622 C C . GLN A 1 77 ? -8.394 -8.605 6.557 1.00 92.94 77 GLN A C 1
ATOM 624 O O . GLN A 1 77 ? -7.572 -9.160 5.831 1.00 92.94 77 GLN A O 1
ATOM 629 N N . VAL A 1 78 ? -9.512 -8.046 6.085 1.00 95.06 78 VAL A N 1
ATOM 630 C CA . VAL A 1 78 ? -9.890 -8.065 4.663 1.00 95.06 78 VAL A CA 1
ATOM 631 C C . VAL A 1 78 ? -8.811 -7.408 3.799 1.00 95.06 78 VAL A C 1
ATOM 633 O O . VAL A 1 78 ? -8.387 -7.986 2.797 1.00 95.06 78 VAL A O 1
ATOM 636 N N . LEU A 1 79 ? -8.293 -6.242 4.209 1.00 93.06 79 LEU A N 1
ATOM 637 C CA . LEU A 1 79 ? -7.193 -5.579 3.503 1.00 93.06 79 LEU A CA 1
ATOM 638 C C . LEU A 1 79 ? -5.934 -6.458 3.443 1.00 93.06 79 LEU A C 1
ATOM 640 O O . LEU A 1 79 ? -5.301 -6.559 2.393 1.00 93.06 79 LEU A O 1
ATOM 644 N N . VAL A 1 80 ? -5.547 -7.080 4.559 1.00 93.44 80 VAL A N 1
ATOM 645 C CA . VAL A 1 80 ? -4.361 -7.947 4.617 1.00 93.44 80 VAL A CA 1
ATOM 646 C C . VAL A 1 80 ? -4.523 -9.146 3.686 1.00 93.44 80 VAL A C 1
ATOM 648 O O . VAL A 1 80 ? -3.624 -9.418 2.890 1.00 93.44 80 VAL A O 1
ATOM 651 N N . THR A 1 81 ? -5.674 -9.814 3.724 1.00 93.75 81 THR A N 1
ATOM 652 C CA . THR A 1 81 ? -5.991 -10.941 2.840 1.00 93.75 81 THR A CA 1
ATOM 653 C C . THR A 1 81 ? -5.957 -10.523 1.369 1.00 93.75 81 THR A C 1
ATOM 655 O O . THR A 1 81 ? -5.353 -11.211 0.546 1.00 93.75 81 THR A O 1
ATOM 658 N N . ALA A 1 82 ? -6.514 -9.356 1.030 1.00 94.25 82 ALA A N 1
ATOM 659 C CA . ALA A 1 82 ? -6.477 -8.823 -0.331 1.00 94.25 82 ALA A CA 1
ATOM 660 C C . ALA A 1 82 ? -5.040 -8.584 -0.827 1.00 94.25 82 ALA A C 1
ATOM 662 O O . ALA A 1 82 ? -4.711 -8.896 -1.972 1.00 94.25 82 ALA A O 1
ATOM 663 N N . ILE A 1 83 ? -4.152 -8.077 0.033 1.00 93.31 83 ILE A N 1
ATOM 664 C CA . ILE A 1 83 ? -2.737 -7.857 -0.308 1.00 93.31 83 ILE A CA 1
ATOM 665 C C . ILE A 1 83 ? -2.000 -9.185 -0.512 1.00 93.31 83 ILE A C 1
ATOM 667 O O . ILE A 1 83 ? -1.197 -9.301 -1.434 1.00 93.31 83 ILE A O 1
ATOM 671 N N . ILE A 1 84 ? -2.278 -10.192 0.318 1.00 92.88 84 ILE A N 1
ATOM 672 C CA . ILE A 1 84 ? -1.668 -11.524 0.190 1.00 92.88 84 ILE A CA 1
ATOM 673 C C . ILE A 1 84 ? -2.050 -12.172 -1.147 1.00 92.88 84 ILE A C 1
ATOM 675 O O . ILE A 1 84 ? -1.189 -12.745 -1.812 1.00 92.88 84 ILE A O 1
ATOM 679 N N . ASN A 1 85 ? -3.313 -12.046 -1.554 1.00 93.69 85 ASN A N 1
ATOM 680 C CA . ASN A 1 85 ? -3.831 -12.709 -2.750 1.00 93.69 85 ASN A CA 1
ATOM 681 C C . ASN A 1 85 ? -3.535 -11.957 -4.059 1.00 93.69 85 ASN A C 1
ATOM 683 O O . ASN A 1 85 ? -3.556 -12.570 -5.121 1.00 93.69 85 ASN A O 1
ATOM 687 N N . SER A 1 86 ? -3.255 -10.651 -4.004 1.00 93.62 86 SER A N 1
ATOM 688 C CA . SER A 1 86 ? -3.001 -9.823 -5.198 1.00 93.62 86 SER A CA 1
ATOM 689 C C . SER A 1 86 ? -1.538 -9.786 -5.649 1.00 93.62 86 SER A C 1
ATOM 691 O O . SER A 1 86 ? -1.254 -9.327 -6.754 1.00 93.62 86 SER A O 1
ATOM 693 N N . GLY A 1 87 ? -0.599 -10.245 -4.818 1.00 90.75 87 GLY A N 1
ATOM 694 C CA . GLY A 1 87 ? 0.827 -10.212 -5.142 1.00 90.75 87 GLY A CA 1
ATOM 695 C C . GLY A 1 87 ? 1.201 -11.192 -6.268 1.00 90.75 87 GLY A C 1
ATOM 696 O O . GLY A 1 87 ? 1.004 -12.396 -6.086 1.00 90.75 87 GLY A O 1
ATOM 697 N N . PRO A 1 88 ? 1.783 -10.734 -7.397 1.00 93.38 88 PRO A N 1
ATOM 698 C CA . PRO A 1 88 ? 2.304 -11.637 -8.422 1.00 93.38 88 PRO A CA 1
ATOM 699 C C . PRO A 1 88 ? 3.461 -12.475 -7.858 1.00 93.38 88 PRO A C 1
ATOM 701 O O . PRO A 1 88 ? 4.281 -11.977 -7.083 1.00 93.38 88 PRO A O 1
ATOM 704 N N . ARG A 1 89 ? 3.514 -13.759 -8.229 1.00 91.12 89 ARG A N 1
ATOM 705 C CA . ARG A 1 89 ? 4.559 -14.697 -7.770 1.00 91.12 89 ARG A CA 1
ATOM 706 C C . ARG A 1 89 ? 5.766 -14.757 -8.696 1.00 91.12 89 ARG A C 1
ATOM 708 O O . ARG A 1 89 ? 6.865 -15.036 -8.232 1.00 91.12 89 ARG A O 1
ATOM 715 N N . GLU A 1 90 ? 5.543 -14.486 -9.971 1.00 92.25 90 GLU A N 1
ATOM 716 C CA . GLU A 1 90 ? 6.540 -14.545 -11.031 1.00 92.25 90 GLU A CA 1
ATOM 717 C C . GLU A 1 90 ? 6.439 -13.262 -11.853 1.00 92.25 90 GLU A C 1
ATOM 719 O O . GLU A 1 90 ? 5.351 -12.700 -12.012 1.00 92.25 90 GLU A O 1
ATOM 724 N N . ASP A 1 91 ? 7.575 -12.786 -12.346 1.00 91.81 91 ASP A N 1
ATOM 725 C CA . ASP A 1 91 ? 7.658 -11.661 -13.270 1.00 91.81 91 ASP A CA 1
ATOM 726 C C . ASP A 1 91 ? 8.789 -11.934 -14.260 1.00 91.81 91 ASP A C 1
ATOM 728 O O . ASP A 1 91 ? 9.763 -12.602 -13.931 1.00 91.81 91 ASP A O 1
ATOM 732 N N . SER A 1 92 ? 8.674 -11.420 -15.480 1.00 92.56 92 SER A N 1
ATOM 733 C CA . SER A 1 92 ? 9.662 -11.671 -16.524 1.00 92.56 92 SER A CA 1
ATOM 734 C C . SER A 1 92 ? 10.653 -10.516 -16.629 1.00 92.56 92 SER A C 1
ATOM 736 O O . SER A 1 92 ? 10.283 -9.373 -16.905 1.00 92.56 92 SER A O 1
ATOM 738 N N . THR A 1 93 ? 11.941 -10.806 -16.479 1.00 91.81 93 THR A N 1
ATOM 739 C CA . THR A 1 93 ? 13.007 -9.821 -16.665 1.00 91.81 93 THR A CA 1
ATOM 740 C C . THR A 1 93 ? 13.529 -9.850 -18.098 1.00 91.81 93 THR A C 1
ATOM 742 O O . THR A 1 93 ? 13.740 -10.902 -18.707 1.00 91.81 93 THR A O 1
ATOM 745 N N . ARG A 1 94 ? 13.733 -8.667 -18.685 1.00 92.31 94 ARG A N 1
ATOM 746 C CA . ARG A 1 94 ? 14.359 -8.534 -20.005 1.00 92.31 94 ARG A CA 1
ATOM 747 C C . ARG A 1 94 ? 15.869 -8.706 -19.857 1.00 92.31 94 ARG A C 1
ATOM 749 O O . ARG A 1 94 ? 16.515 -7.882 -19.217 1.00 92.31 94 ARG A O 1
ATOM 756 N N . ILE A 1 95 ? 16.432 -9.712 -20.518 1.00 92.06 95 ILE A N 1
ATOM 757 C CA . ILE A 1 95 ? 17.872 -9.977 -20.531 1.00 92.06 95 ILE A CA 1
ATOM 758 C C . ILE A 1 95 ? 18.382 -9.864 -21.963 1.00 92.06 95 ILE A C 1
ATOM 760 O O . ILE A 1 95 ? 17.882 -10.522 -22.878 1.00 92.06 95 ILE A O 1
ATOM 764 N N . GLY A 1 96 ? 19.373 -8.996 -22.154 1.00 91.62 96 GLY A N 1
ATOM 765 C CA . GLY A 1 96 ? 20.057 -8.811 -23.427 1.00 91.62 96 GLY A CA 1
ATOM 766 C C . GLY A 1 96 ? 21.444 -9.442 -23.411 1.00 91.62 96 GLY A C 1
ATOM 767 O O . GLY A 1 96 ? 22.184 -9.278 -22.443 1.00 91.62 96 GLY A O 1
ATOM 768 N N . ARG A 1 97 ? 21.823 -10.120 -24.497 1.00 86.88 97 ARG A N 1
ATOM 769 C CA . ARG A 1 97 ? 23.209 -10.529 -24.758 1.00 86.88 97 ARG A CA 1
ATOM 770 C C . ARG A 1 97 ? 23.538 -10.325 -26.235 1.00 86.88 97 ARG A C 1
ATOM 772 O O . ARG A 1 97 ? 22.886 -10.909 -27.096 1.00 86.88 97 ARG A O 1
ATOM 779 N N . ALA A 1 98 ? 24.542 -9.485 -26.500 1.00 81.75 98 ALA A N 1
ATOM 780 C CA . ALA A 1 98 ? 25.131 -9.247 -27.825 1.00 81.75 98 ALA A CA 1
ATOM 781 C C . ALA A 1 98 ? 24.102 -9.079 -28.971 1.00 81.75 98 ALA A C 1
ATOM 783 O O . ALA A 1 98 ? 24.212 -9.712 -30.013 1.00 81.75 98 ALA A O 1
ATOM 784 N N . GLY A 1 99 ? 23.068 -8.256 -28.758 1.00 88.00 99 GLY A N 1
ATOM 785 C CA . GLY A 1 99 ? 22.040 -7.951 -29.766 1.00 88.00 99 GLY A CA 1
ATOM 786 C C . GLY A 1 99 ? 20.780 -8.822 -29.702 1.00 88.00 99 GLY A C 1
ATOM 787 O O . GLY A 1 99 ? 19.731 -8.403 -30.182 1.00 88.00 99 GLY A O 1
ATOM 788 N N . THR A 1 100 ? 20.826 -9.972 -29.025 1.00 84.69 100 THR A N 1
ATOM 789 C CA . THR A 1 100 ? 19.626 -10.780 -28.752 1.00 84.69 100 THR A CA 1
ATOM 790 C C . THR A 1 100 ? 18.990 -10.379 -27.427 1.00 84.69 100 THR A C 1
ATOM 792 O O . THR A 1 100 ? 19.669 -10.209 -26.413 1.00 84.69 100 THR A O 1
ATOM 795 N N . VAL A 1 101 ? 17.670 -10.208 -27.433 1.00 89.75 101 VAL A N 1
ATOM 796 C CA . VAL A 1 101 ? 16.873 -9.886 -26.249 1.00 89.75 101 VAL A CA 1
ATOM 797 C C . VAL A 1 101 ? 15.906 -11.030 -26.020 1.00 89.75 101 VAL A C 1
ATOM 799 O O . VAL A 1 101 ? 15.122 -11.364 -26.903 1.00 89.75 101 VAL A O 1
ATOM 802 N N . ARG A 1 102 ? 15.921 -11.592 -24.816 1.00 90.75 102 ARG A N 1
ATOM 803 C CA . ARG A 1 102 ? 14.932 -12.575 -24.375 1.00 90.75 102 ARG A CA 1
ATOM 804 C C . ARG A 1 102 ? 14.335 -12.158 -23.042 1.00 90.75 102 ARG A C 1
ATOM 806 O O . ARG A 1 102 ? 14.921 -11.357 -22.312 1.00 90.75 102 ARG A O 1
ATOM 813 N N . ARG A 1 103 ? 13.160 -12.691 -22.732 1.00 90.81 103 ARG A N 1
ATOM 814 C CA . ARG A 1 103 ? 12.574 -12.586 -21.397 1.00 90.81 103 ARG A CA 1
ATOM 815 C C . ARG A 1 103 ? 12.911 -13.856 -20.630 1.00 90.81 103 ARG A C 1
ATOM 817 O O . ARG A 1 103 ? 12.779 -14.946 -21.177 1.00 90.81 103 ARG A O 1
ATOM 824 N N . GLN A 1 104 ? 13.393 -13.695 -19.410 1.00 87.81 104 GLN A N 1
ATOM 825 C CA . GLN A 1 104 ? 13.603 -14.779 -18.465 1.00 87.81 104 GLN A CA 1
ATOM 826 C C . GLN A 1 104 ? 12.560 -14.626 -17.360 1.00 87.81 104 GLN A C 1
ATOM 828 O O . GLN A 1 104 ? 12.395 -13.516 -16.855 1.00 87.81 104 GLN A O 1
ATOM 833 N N . ALA A 1 105 ? 11.839 -15.706 -17.059 1.00 81.94 105 ALA A N 1
ATOM 834 C CA . ALA A 1 105 ? 11.011 -15.797 -15.859 1.00 81.94 105 ALA A CA 1
ATOM 835 C C . ALA A 1 105 ? 11.893 -15.815 -14.602 1.00 81.94 105 ALA A C 1
ATOM 837 O O . ALA A 1 105 ? 13.009 -16.387 -14.684 1.00 81.94 105 ALA A O 1
#

Solvent-accessible surface area (backbone atoms only — not comparable to full-atom values): 6497 Å² total; per-residue (Å²): 130,60,74,76,59,52,28,78,50,76,94,47,67,62,98,57,76,71,79,88,69,79,36,81,82,47,92,71,37,60,32,64,46,30,50,67,32,54,52,36,58,60,74,23,71,61,72,94,37,54,86,48,54,75,60,35,49,51,54,52,52,53,51,38,54,51,45,25,74,74,68,74,49,63,39,68,57,54,52,51,53,51,53,67,73,67,57,80,90,74,67,70,46,81,48,76,57,98,89,47,75,47,75,43,113

Organism: NCBI:txid657066

Sequence (105 aa):
SLQDYISVKEKYAKYLPHSAGRYAHKRFRKAQCPIVERLTNSLMMHGRNNGKKLMAVRIVKHAFEIIHLLTGENPLQVLVTAIINSGPREDSTRIGRAGTVRRQA